Protein AF-A0A975RJW3-F1 (afdb_monomer_lite)

Structure (mmCIF, N/CA/C/O backbone):
data_AF-A0A975RJW3-F1
#
_entry.id   AF-A0A975RJW3-F1
#
loop_
_atom_site.group_PDB
_atom_site.id
_atom_site.type_symbol
_atom_site.label_atom_id
_atom_site.label_alt_id
_atom_site.label_comp_id
_atom_site.label_asym_id
_atom_site.label_entity_id
_atom_site.label_seq_id
_atom_site.pdbx_PDB_ins_code
_atom_site.Cartn_x
_atom_site.Cartn_y
_atom_site.Cartn_z
_atom_site.occupancy
_atom_site.B_iso_or_equiv
_atom_site.auth_seq_id
_atom_site.auth_comp_id
_atom_site.auth_asym_id
_atom_site.auth_atom_id
_atom_site.pdbx_PDB_model_num
ATOM 1 N N . MET A 1 1 ? -13.418 17.936 22.988 1.00 37.97 1 MET A N 1
ATOM 2 C CA . MET A 1 1 ? -12.702 16.644 23.041 1.00 37.97 1 MET A CA 1
ATOM 3 C C . MET A 1 1 ? -12.054 16.413 21.686 1.00 37.97 1 MET A C 1
ATOM 5 O O . MET A 1 1 ? -12.748 16.524 20.687 1.00 37.97 1 MET A O 1
ATOM 9 N N . ARG A 1 2 ? -10.737 16.183 21.640 1.00 49.66 2 ARG A N 1
ATOM 10 C CA . ARG A 1 2 ? -9.998 15.833 20.416 1.00 49.66 2 ARG A CA 1
ATOM 11 C C . ARG A 1 2 ? -10.335 14.380 20.075 1.00 49.66 2 ARG A C 1
ATOM 13 O O . ARG A 1 2 ? -9.864 13.479 20.761 1.00 49.66 2 ARG A O 1
ATOM 20 N N . GLU A 1 3 ? -11.150 14.151 19.053 1.00 48.06 3 GLU A N 1
ATOM 21 C CA . GLU A 1 3 ? -11.242 12.835 18.427 1.00 48.06 3 GLU A CA 1
ATOM 22 C C . GLU A 1 3 ? -9.921 12.558 17.709 1.00 48.06 3 GLU A C 1
ATOM 24 O O . GLU A 1 3 ? -9.754 12.854 16.531 1.00 48.06 3 GLU A O 1
ATOM 29 N N . GLN A 1 4 ? -8.954 11.987 18.423 1.00 51.75 4 GLN A N 1
ATOM 30 C CA . GLN A 1 4 ? -7.873 11.247 17.780 1.00 51.75 4 GLN A CA 1
ATOM 31 C C . GLN A 1 4 ? -8.466 9.929 17.268 1.00 51.75 4 GLN A C 1
ATOM 33 O O . GLN A 1 4 ? -8.181 8.859 17.801 1.00 51.75 4 GLN A O 1
ATOM 38 N N . ARG A 1 5 ? -9.367 9.996 16.276 1.00 57.41 5 ARG A N 1
ATOM 39 C CA . ARG A 1 5 ? -9.759 8.799 15.534 1.00 57.41 5 ARG A CA 1
ATOM 40 C C . ARG A 1 5 ? -8.523 8.384 14.752 1.00 57.41 5 ARG A C 1
ATOM 42 O O . ARG A 1 5 ? -8.231 8.936 13.697 1.00 57.41 5 ARG A O 1
ATOM 49 N N . LEU A 1 6 ? -7.778 7.431 15.299 1.00 64.31 6 LEU A N 1
ATOM 50 C CA . LEU A 1 6 ? -6.858 6.616 14.522 1.00 64.31 6 LEU A CA 1
ATOM 51 C C . LEU A 1 6 ? -7.720 5.871 13.498 1.00 64.31 6 LEU A C 1
ATOM 53 O O . LEU A 1 6 ? -8.259 4.802 13.776 1.00 64.31 6 LEU A O 1
ATOM 57 N N . CYS A 1 7 ? -7.943 6.513 12.351 1.00 73.88 7 CYS A N 1
ATOM 58 C CA . CYS A 1 7 ? -8.720 5.979 11.246 1.00 73.88 7 CYS A CA 1
ATOM 59 C C . CYS A 1 7 ? -7.880 4.894 10.583 1.00 73.88 7 CYS A C 1
ATOM 61 O O . CYS A 1 7 ? -7.098 5.159 9.669 1.00 73.88 7 CYS A O 1
ATOM 63 N N . GLU A 1 8 ? -7.992 3.680 11.108 1.00 89.12 8 GLU A N 1
ATOM 64 C CA . GLU A 1 8 ? -7.549 2.491 10.408 1.00 89.12 8 GLU A CA 1
ATOM 65 C C . GLU A 1 8 ? -8.674 2.010 9.496 1.00 89.12 8 GLU A C 1
ATOM 67 O O . GLU A 1 8 ? -9.806 1.805 9.934 1.00 89.12 8 GLU A O 1
ATOM 72 N N . ALA A 1 9 ? -8.358 1.838 8.219 1.00 90.88 9 ALA A N 1
ATOM 73 C CA . ALA A 1 9 ? -9.274 1.286 7.237 1.00 90.88 9 ALA A CA 1
ATOM 74 C C . ALA A 1 9 ? -8.600 0.147 6.478 1.00 90.88 9 ALA A C 1
ATOM 76 O O . ALA A 1 9 ? -7.392 0.160 6.238 1.00 90.88 9 ALA A O 1
ATOM 77 N N . THR A 1 10 ? -9.397 -0.842 6.083 1.00 94.75 10 THR A N 1
ATOM 78 C CA . THR A 1 10 ? -8.972 -1.885 5.150 1.00 94.75 10 THR A CA 1
ATOM 79 C C . THR A 1 10 ? -9.875 -1.845 3.927 1.00 94.75 10 THR A C 1
ATOM 81 O O . THR A 1 10 ? -11.096 -1.846 4.063 1.00 94.75 10 THR A O 1
ATOM 84 N N . VAL A 1 11 ? -9.275 -1.816 2.741 1.00 93.25 11 VAL A N 1
ATOM 85 C CA . VAL A 1 11 ? -9.974 -1.902 1.457 1.00 93.25 11 VAL A CA 1
ATOM 86 C C . VAL A 1 11 ? -9.486 -3.148 0.737 1.00 93.25 11 VAL A C 1
ATOM 88 O O . VAL A 1 11 ? -8.284 -3.384 0.635 1.00 93.25 11 VAL A O 1
ATOM 91 N N . VAL A 1 12 ? -10.427 -3.942 0.241 1.00 96.44 12 VAL A N 1
ATOM 92 C CA . VAL A 1 12 ? -10.140 -5.116 -0.583 1.00 96.44 12 VAL A CA 1
ATOM 93 C C . VAL A 1 12 ? -10.422 -4.746 -2.031 1.00 96.44 12 VAL A C 1
ATOM 95 O O . VAL A 1 12 ? -11.497 -4.229 -2.336 1.00 96.44 12 VAL A O 1
ATOM 98 N N . ILE A 1 13 ? -9.456 -4.987 -2.911 1.00 94.62 13 ILE A N 1
ATOM 99 C CA . ILE A 1 13 ? -9.584 -4.728 -4.343 1.00 94.62 13 ILE A CA 1
ATOM 100 C C . ILE A 1 13 ? -9.270 -5.987 -5.144 1.00 94.62 13 ILE A C 1
ATOM 102 O O . ILE A 1 13 ? -8.319 -6.709 -4.861 1.00 94.62 13 ILE A O 1
ATOM 106 N N . ASP A 1 14 ? -10.031 -6.194 -6.214 1.00 95.50 14 ASP A N 1
ATOM 107 C CA . ASP A 1 14 ? -9.798 -7.270 -7.186 1.00 95.50 14 ASP A CA 1
ATOM 108 C C . ASP A 1 14 ? -8.769 -6.871 -8.268 1.00 95.50 14 ASP A C 1
ATOM 110 O O . ASP A 1 14 ? -8.728 -7.382 -9.384 1.00 95.50 14 ASP A O 1
ATOM 114 N N . ARG A 1 15 ? -7.960 -5.847 -7.982 1.00 90.25 15 ARG A N 1
ATOM 115 C CA . ARG A 1 15 ? -6.932 -5.310 -8.879 1.00 90.25 15 ARG A CA 1
ATOM 116 C C . ARG A 1 15 ? -5.656 -5.045 -8.108 1.00 90.25 15 ARG A C 1
ATOM 118 O O . ARG A 1 15 ? -5.643 -5.057 -6.883 1.00 90.25 15 ARG A O 1
ATOM 125 N N . GLN A 1 16 ? -4.585 -4.780 -8.842 1.00 92.81 16 GLN A N 1
ATOM 126 C CA . GLN A 1 16 ? -3.333 -4.359 -8.239 1.00 92.81 16 GLN A CA 1
ATOM 127 C C . GLN A 1 16 ? -3.305 -2.852 -8.023 1.00 92.81 16 GLN A C 1
ATOM 129 O O . GLN A 1 16 ? -3.915 -2.090 -8.782 1.00 92.81 16 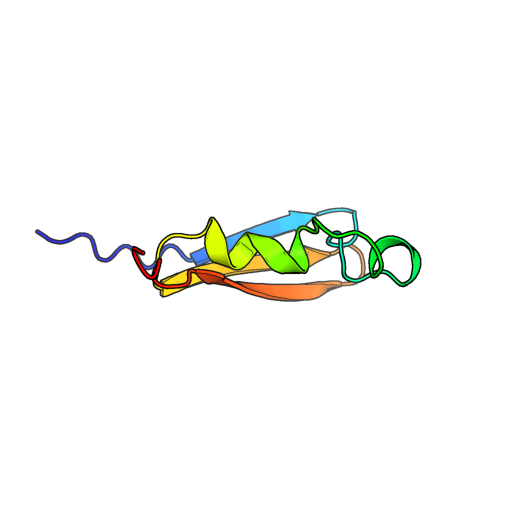GLN A O 1
ATOM 134 N N . VAL A 1 17 ? -2.590 -2.424 -6.986 1.00 94.56 17 VAL A N 1
ATOM 135 C CA . VAL A 1 17 ? -2.412 -0.997 -6.720 1.00 94.56 17 VAL A CA 1
ATOM 136 C C . VAL A 1 17 ? -1.619 -0.364 -7.861 1.00 94.56 17 VAL A C 1
ATOM 138 O O . VAL A 1 17 ? -0.596 -0.887 -8.294 1.00 94.56 17 VAL A O 1
ATOM 141 N N . CYS A 1 18 ? -2.089 0.769 -8.380 1.00 92.75 18 CYS A N 1
ATOM 142 C CA . CYS A 1 18 ? -1.386 1.412 -9.476 1.00 92.75 18 CYS A CA 1
ATOM 143 C C . CYS A 1 18 ? -0.028 1.960 -9.001 1.00 92.75 18 CYS A C 1
ATOM 145 O O . CYS A 1 18 ? 0.041 2.631 -7.971 1.00 92.75 18 CYS A O 1
ATOM 147 N N . GLY A 1 19 ? 1.042 1.657 -9.738 1.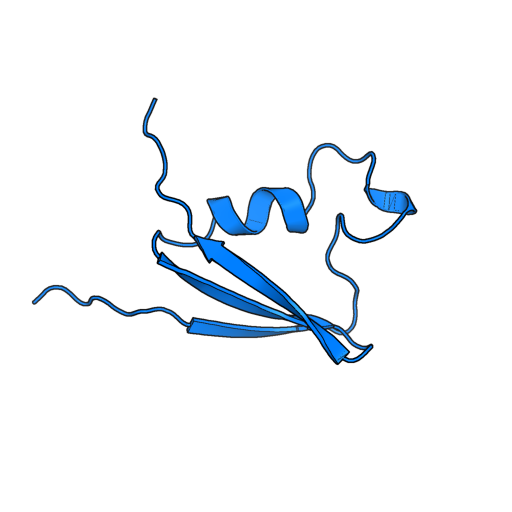00 92.19 19 GLY A N 1
ATOM 148 C CA . GLY A 1 19 ? 2.435 1.966 -9.396 1.00 92.19 19 GLY A CA 1
ATOM 149 C C . GLY A 1 19 ? 3.249 0.778 -8.877 1.00 92.19 19 GLY A C 1
ATOM 150 O O . GLY A 1 19 ? 4.471 0.882 -8.813 1.00 92.19 19 GLY A O 1
ATOM 151 N N . THR A 1 20 ? 2.608 -0.349 -8.545 1.00 91.12 20 THR A N 1
ATOM 152 C CA . THR A 1 20 ? 3.307 -1.567 -8.099 1.00 91.12 20 THR A CA 1
ATOM 153 C C . THR A 1 20 ? 3.595 -2.543 -9.242 1.00 91.12 20 THR A C 1
ATOM 155 O O . THR A 1 20 ? 4.291 -3.539 -9.040 1.00 91.12 20 THR A O 1
ATOM 158 N N . ARG A 1 21 ? 3.105 -2.271 -10.460 1.00 89.62 21 ARG A N 1
ATOM 159 C CA . ARG A 1 21 ? 3.283 -3.145 -11.626 1.00 89.62 21 ARG A CA 1
ATOM 160 C C . ARG A 1 21 ? 4.418 -2.636 -12.507 1.00 89.62 21 ARG A C 1
ATOM 162 O O . ARG A 1 21 ? 4.539 -1.429 -12.698 1.00 89.62 21 ARG A O 1
ATOM 169 N N . PRO A 1 22 ? 5.179 -3.518 -13.179 1.00 89.12 22 PRO A N 1
ATOM 170 C CA . PRO A 1 22 ? 6.227 -3.080 -14.105 1.00 89.12 22 PRO A CA 1
ATOM 171 C C . PRO A 1 22 ? 5.736 -2.081 -15.168 1.00 89.12 22 PRO A C 1
ATOM 173 O O . PRO A 1 22 ? 6.444 -1.139 -15.507 1.00 89.12 22 PRO A O 1
ATOM 176 N N . PHE A 1 23 ? 4.499 -2.247 -15.653 1.00 87.38 23 PHE A N 1
ATOM 177 C CA . PHE A 1 23 ? 3.905 -1.387 -16.681 1.00 87.38 23 PHE A CA 1
ATOM 178 C C . PHE A 1 23 ? 3.629 0.054 -16.216 1.00 87.38 23 PHE A C 1
ATOM 180 O O . PHE A 1 23 ? 3.665 0.971 -17.034 1.00 87.38 23 PHE A O 1
ATOM 187 N N . ASP A 1 24 ? 3.345 0.279 -14.928 1.00 90.00 24 ASP A N 1
ATOM 188 C CA . ASP A 1 24 ? 2.962 1.599 -14.410 1.00 90.00 24 ASP A CA 1
ATOM 189 C C . ASP A 1 24 ? 4.027 2.269 -13.525 1.00 90.00 24 ASP A C 1
ATOM 191 O O . ASP A 1 24 ? 3.823 3.397 -13.081 1.00 90.00 24 ASP A O 1
ATOM 195 N N . GLN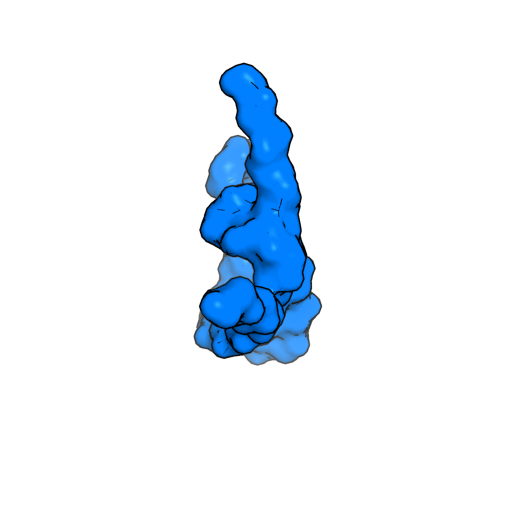 A 1 25 ? 5.210 1.662 -13.371 1.00 84.56 25 GLN A N 1
ATOM 196 C CA . GLN A 1 25 ? 6.340 2.261 -12.644 1.00 84.56 25 GLN A CA 1
ATOM 197 C C . GLN A 1 25 ? 6.837 3.581 -13.253 1.00 84.56 25 GLN A C 1
ATOM 199 O O . GLN A 1 25 ? 7.270 4.476 -12.526 1.00 84.56 25 GLN A O 1
ATOM 204 N N . ALA A 1 26 ? 6.767 3.728 -14.578 1.00 88.94 26 ALA A N 1
ATOM 205 C CA . ALA A 1 26 ? 7.193 4.949 -15.264 1.00 88.94 26 ALA A CA 1
ATOM 206 C C . ALA A 1 26 ? 6.149 6.079 -15.194 1.00 88.94 26 ALA A C 1
ATOM 208 O O . ALA A 1 26 ? 6.452 7.215 -15.554 1.00 88.94 26 ALA A O 1
ATOM 209 N N . GLN A 1 27 ? 4.921 5.794 -14.745 1.00 91.31 27 GLN A N 1
ATOM 210 C CA . GLN A 1 27 ? 3.870 6.806 -14.701 1.00 91.31 27 GLN A CA 1
ATOM 211 C C . GLN A 1 27 ? 4.163 7.815 -13.589 1.00 91.31 27 GLN A C 1
ATOM 213 O O . GLN A 1 27 ? 4.518 7.404 -12.484 1.00 91.31 27 GLN A O 1
ATOM 218 N N . PRO A 1 28 ? 4.027 9.130 -13.834 1.00 90.00 28 PRO A N 1
ATOM 219 C CA . PRO A 1 28 ? 4.316 10.146 -12.823 1.00 90.00 28 PRO A CA 1
ATOM 220 C C . PRO A 1 28 ? 3.344 10.064 -11.639 1.00 90.00 28 PRO A C 1
ATOM 222 O O . PRO A 1 28 ? 3.775 10.164 -10.490 1.00 90.00 28 PRO A O 1
ATOM 225 N N . TYR A 1 29 ? 2.065 9.787 -11.915 1.00 90.25 29 TYR A N 1
ATOM 226 C CA . TYR A 1 29 ? 0.981 9.772 -10.936 1.00 90.25 29 TYR A CA 1
ATOM 227 C C . TYR A 1 29 ? 0.453 8.357 -10.723 1.00 90.25 29 TYR A C 1
ATOM 229 O O . TYR A 1 29 ? -0.247 7.805 -11.570 1.00 90.25 29 TYR A O 1
ATOM 237 N N . THR A 1 30 ? 0.788 7.773 -9.575 1.00 94.69 30 THR A N 1
ATOM 238 C CA . THR A 1 30 ? 0.343 6.433 -9.195 1.00 94.69 30 THR A CA 1
ATOM 239 C C . THR A 1 30 ? -0.223 6.422 -7.780 1.00 94.69 30 THR A C 1
ATOM 241 O O . THR A 1 30 ? 0.138 7.229 -6.925 1.00 94.69 30 THR A O 1
ATOM 244 N N . CYS A 1 31 ? -1.120 5.478 -7.534 1.00 93.31 31 CYS A N 1
ATOM 245 C CA . CYS A 1 31 ? -1.781 5.242 -6.262 1.00 93.31 31 CYS A CA 1
ATOM 246 C C . CYS A 1 31 ? -0.718 5.045 -5.184 1.00 93.31 31 CYS A C 1
ATOM 248 O O . CYS A 1 31 ? -0.754 5.707 -4.155 1.00 93.31 31 CYS A O 1
ATOM 250 N N . ASP A 1 32 ? 0.280 4.212 -5.479 1.00 94.12 32 ASP A N 1
ATOM 251 C CA . ASP A 1 32 ? 1.361 3.883 -4.559 1.00 94.12 32 ASP A CA 1
ATOM 252 C C . ASP A 1 32 ? 2.193 5.109 -4.137 1.00 94.12 32 ASP A C 1
ATOM 254 O O . ASP A 1 32 ? 2.581 5.239 -2.977 1.00 94.12 32 ASP A O 1
ATOM 258 N N . ARG A 1 33 ? 2.388 6.076 -5.044 1.00 92.06 33 ARG A N 1
ATOM 259 C CA . ARG A 1 33 ? 3.125 7.318 -4.750 1.00 92.06 33 ARG A CA 1
ATOM 260 C C . ARG A 1 33 ? 2.315 8.337 -3.954 1.00 92.06 33 ARG A C 1
ATOM 262 O O . ARG A 1 33 ? 2.880 9.064 -3.135 1.00 92.06 33 ARG A O 1
ATOM 269 N N . TYR A 1 34 ? 1.010 8.421 -4.207 1.00 92.50 34 TYR A N 1
ATOM 270 C CA . TYR A 1 34 ? 0.193 9.537 -3.728 1.00 92.50 34 TYR A CA 1
ATOM 271 C C . TYR A 1 34 ? -0.767 9.186 -2.595 1.00 92.50 34 TYR A C 1
ATOM 273 O O . TYR A 1 34 ? -1.144 10.092 -1.857 1.00 92.50 34 TYR A O 1
ATOM 281 N N . LEU A 1 35 ? -1.140 7.916 -2.388 1.00 92.19 35 LEU A N 1
ATOM 282 C CA . LEU A 1 35 ? -2.143 7.553 -1.374 1.00 92.19 35 LEU A CA 1
ATOM 283 C C . LEU A 1 35 ? -1.794 8.115 0.009 1.00 92.19 35 LEU A C 1
ATOM 285 O O . LEU A 1 35 ? -2.648 8.684 0.677 1.00 92.19 35 LEU A O 1
ATOM 289 N N . SER A 1 36 ? -0.521 8.018 0.403 1.00 92.50 36 SER A N 1
ATOM 290 C CA . SER A 1 36 ? -0.024 8.541 1.685 1.00 92.50 36 SER A CA 1
ATOM 291 C C . SER A 1 36 ? -0.204 10.055 1.870 1.00 92.50 36 SER A C 1
ATOM 293 O O . SER A 1 36 ? -0.260 10.518 3.002 1.00 92.50 36 SER A O 1
ATOM 295 N N . GLN A 1 37 ? -0.314 10.831 0.789 1.00 92.31 37 GLN A N 1
ATOM 296 C CA . GLN A 1 37 ? -0.496 12.288 0.838 1.00 92.31 37 GLN A CA 1
ATOM 297 C C . GLN A 1 37 ? -1.970 12.683 1.014 1.00 92.31 37 GLN A C 1
ATOM 299 O O . GLN A 1 37 ? -2.271 13.738 1.565 1.00 92.31 37 GLN A O 1
ATOM 304 N N . PHE A 1 38 ? -2.891 11.835 0.548 1.00 89.38 38 PHE A N 1
ATOM 305 C CA . PHE A 1 38 ? -4.336 12.056 0.670 1.00 89.38 38 PHE A CA 1
ATOM 306 C C . PHE A 1 38 ? -4.913 11.567 1.999 1.00 89.38 38 PHE A C 1
ATOM 308 O O . PHE A 1 38 ? -6.029 11.931 2.369 1.00 89.38 38 PHE A O 1
ATOM 315 N N . LEU A 1 39 ? -4.179 10.712 2.705 1.00 89.81 39 LEU A N 1
ATOM 316 C CA . LEU A 1 39 ? -4.584 10.193 3.999 1.00 89.81 39 LEU A CA 1
ATOM 317 C C . LEU A 1 39 ? -4.335 11.237 5.098 1.00 89.81 39 LEU A C 1
ATOM 319 O O . LEU A 1 39 ? -3.251 11.823 5.131 1.00 89.81 39 LEU A O 1
ATOM 323 N N . PRO A 1 40 ? -5.283 11.443 6.036 1.00 90.25 40 PRO A N 1
ATOM 324 C CA . PRO A 1 40 ? -5.050 12.287 7.203 1.00 90.25 40 PRO A CA 1
ATOM 325 C C . PRO A 1 40 ? -3.770 11.879 7.952 1.00 90.25 40 PRO A C 1
ATOM 327 O O . PRO A 1 40 ? -3.519 10.672 8.074 1.00 90.25 40 PRO A O 1
ATOM 330 N N . PRO A 1 41 ? -2.989 12.826 8.498 1.00 90.19 41 PRO A N 1
ATOM 331 C CA . PRO A 1 41 ? -1.749 12.510 9.201 1.00 90.19 41 PRO A CA 1
ATOM 332 C C . PRO A 1 41 ? -1.948 11.446 10.288 1.00 90.19 41 PRO A C 1
ATOM 334 O O . PRO A 1 41 ? -2.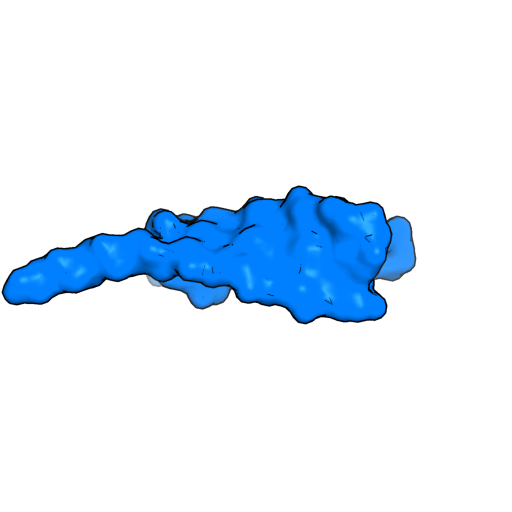876 11.528 11.095 1.00 90.19 41 PRO A O 1
ATOM 337 N N . GLY A 1 42 ? -1.103 10.413 10.280 1.00 89.06 42 GLY A N 1
ATOM 338 C CA . GLY A 1 42 ? -1.159 9.305 11.242 1.00 89.06 42 GLY A CA 1
ATOM 339 C C . GLY A 1 42 ? -2.277 8.274 11.015 1.00 89.06 42 GLY A C 1
ATOM 340 O O . GLY A 1 42 ? -2.306 7.254 11.705 1.00 89.06 42 GLY A O 1
ATOM 341 N N . SER A 1 43 ? -3.175 8.482 10.045 1.00 91.88 43 SER A N 1
ATOM 342 C CA . SER A 1 43 ? -4.143 7.452 9.639 1.00 91.88 43 SER A CA 1
ATOM 343 C C . SER A 1 43 ? -3.460 6.317 8.871 1.00 91.88 43 SER A C 1
ATOM 345 O O . SER A 1 43 ? -2.412 6.517 8.249 1.00 91.88 43 SER A O 1
ATOM 347 N N . ARG A 1 44 ? -4.042 5.111 8.922 1.00 93.56 44 ARG A N 1
ATOM 348 C CA . ARG A 1 44 ? -3.496 3.912 8.270 1.00 93.56 44 ARG A CA 1
ATOM 349 C C . ARG A 1 44 ? -4.526 3.299 7.332 1.00 93.56 44 ARG A C 1
ATOM 351 O O . ARG A 1 44 ? -5.640 2.990 7.745 1.00 93.56 44 ARG A O 1
ATOM 358 N N . LEU A 1 45 ? -4.130 3.054 6.091 1.00 94.50 45 LEU A N 1
ATOM 359 C CA . LEU A 1 45 ? -4.937 2.349 5.104 1.00 94.50 45 LEU A CA 1
ATOM 360 C C . LEU A 1 45 ? -4.229 1.067 4.680 1.00 94.50 45 LEU A C 1
ATOM 362 O O . LEU A 1 45 ? -3.124 1.108 4.144 1.00 94.50 45 LEU A O 1
ATOM 366 N N . ARG A 1 46 ? -4.888 -0.071 4.892 1.00 96.31 46 ARG A N 1
ATOM 367 C CA . ARG A 1 46 ? -4.460 -1.380 4.394 1.00 96.31 46 ARG A CA 1
ATOM 368 C C . ARG A 1 46 ? -5.213 -1.691 3.105 1.00 96.31 46 ARG A C 1
ATOM 370 O O . ARG A 1 46 ? -6.441 -1.696 3.096 1.00 96.31 46 ARG A O 1
ATOM 377 N N . VAL A 1 47 ? -4.492 -1.969 2.028 1.00 96.12 47 VAL A N 1
ATOM 378 C CA . VAL A 1 47 ? -5.060 -2.397 0.747 1.00 96.12 47 VAL A CA 1
ATOM 379 C C . VAL A 1 47 ? -4.719 -3.863 0.534 1.00 96.12 47 VAL A C 1
ATOM 381 O O . VAL A 1 47 ? -3.544 -4.216 0.453 1.00 96.12 47 VAL A O 1
ATOM 384 N N . VAL A 1 48 ? -5.745 -4.707 0.467 1.00 96.62 48 VAL A N 1
ATOM 385 C CA . VAL A 1 48 ? -5.621 -6.144 0.204 1.00 96.62 48 VAL A CA 1
ATOM 386 C C . VAL A 1 48 ? -5.947 -6.389 -1.265 1.00 96.62 48 VAL A C 1
ATOM 388 O O . VAL A 1 48 ? -7.044 -6.059 -1.717 1.00 96.62 48 VAL A O 1
ATOM 391 N N . GLN A 1 49 ? -4.986 -6.929 -2.006 1.00 95.75 49 GLN A N 1
ATOM 392 C CA . GLN A 1 49 ? -5.123 -7.259 -3.425 1.00 95.75 49 GLN A CA 1
ATOM 393 C C . GLN A 1 49 ? -5.655 -8.689 -3.603 1.00 95.75 49 GLN A C 1
ATOM 395 O O . GLN A 1 49 ? -5.616 -9.496 -2.673 1.00 95.75 49 GLN A O 1
ATOM 400 N N . ALA A 1 50 ? -6.127 -9.012 -4.809 1.00 94.19 50 ALA A N 1
ATOM 401 C CA . ALA A 1 50 ? -6.690 -10.325 -5.142 1.00 94.19 50 ALA A CA 1
ATOM 402 C C . ALA A 1 50 ? -5.733 -11.503 -4.875 1.00 94.19 50 ALA A C 1
ATOM 404 O O . ALA A 1 50 ? -6.174 -12.590 -4.512 1.00 94.19 50 ALA A O 1
ATOM 405 N N . ASP A 1 51 ? -4.424 -11.284 -5.024 1.00 93.69 51 ASP A N 1
ATOM 406 C CA . ASP A 1 51 ? -3.378 -12.286 -4.774 1.00 93.69 51 ASP A CA 1
ATOM 407 C C . ASP A 1 51 ? -3.015 -12.443 -3.283 1.00 93.69 51 ASP A C 1
ATOM 409 O O . ASP A 1 51 ? -2.113 -13.203 -2.935 1.00 93.69 51 ASP A O 1
ATOM 413 N N . GLY A 1 52 ? -3.713 -11.730 -2.393 1.00 94.06 52 GLY A N 1
ATOM 414 C CA . GLY A 1 52 ? -3.460 -11.723 -0.955 1.00 94.06 52 GLY A CA 1
ATOM 415 C C . GLY A 1 52 ? -2.364 -10.751 -0.513 1.00 94.06 52 GLY A C 1
ATOM 416 O O . GLY A 1 52 ? -2.144 -10.605 0.691 1.00 94.06 52 GLY A O 1
ATOM 417 N N . THR A 1 53 ? -1.703 -10.047 -1.438 1.00 95.00 53 THR A N 1
ATOM 418 C CA . THR A 1 53 ? -0.722 -9.010 -1.102 1.00 95.00 53 THR A CA 1
ATOM 419 C C . THR A 1 53 ? -1.391 -7.891 -0.314 1.00 95.00 53 THR A C 1
ATOM 421 O O . THR A 1 53 ? -2.416 -7.340 -0.726 1.00 95.00 53 THR A O 1
ATOM 424 N N . VAL A 1 54 ? -0.775 -7.506 0.805 1.00 95.81 54 VAL A N 1
ATOM 425 C CA . VAL A 1 54 ? -1.233 -6.394 1.641 1.00 95.81 54 VAL A CA 1
ATOM 426 C C . VAL A 1 54 ? -0.241 -5.244 1.551 1.00 95.81 54 VAL A C 1
ATOM 428 O O . VAL A 1 54 ? 0.921 -5.396 1.920 1.00 95.81 54 VAL A O 1
ATOM 431 N N . VAL A 1 55 ? -0.714 -4.078 1.114 1.00 95.25 55 VAL A N 1
ATOM 432 C CA . VAL A 1 55 ? 0.066 -2.833 1.112 1.00 95.25 55 VAL A CA 1
ATOM 433 C C . VAL A 1 55 ? -0.500 -1.894 2.166 1.00 95.25 55 VAL A C 1
ATOM 435 O O . VAL A 1 55 ? -1.715 -1.760 2.291 1.00 95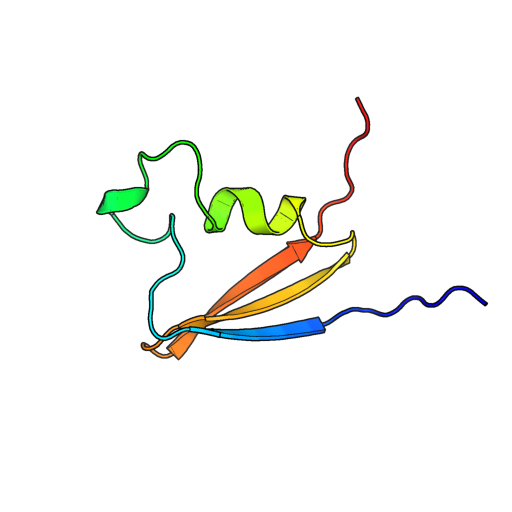.25 55 VAL A O 1
ATOM 438 N N . THR A 1 56 ? 0.369 -1.266 2.956 1.00 95.62 56 THR A N 1
ATOM 439 C CA . THR A 1 56 ? -0.046 -0.324 4.003 1.00 95.62 56 THR A CA 1
ATOM 440 C C . THR A 1 56 ? 0.440 1.076 3.674 1.00 95.62 56 THR A C 1
ATOM 442 O O . THR A 1 56 ? 1.625 1.281 3.430 1.00 95.62 56 THR A O 1
ATOM 445 N N . TYR A 1 57 ? -0.479 2.034 3.723 1.00 95.00 57 TYR A N 1
ATOM 446 C CA . TYR A 1 57 ? -0.214 3.454 3.544 1.00 95.00 57 TYR A CA 1
ATOM 447 C C . TYR A 1 57 ? -0.474 4.189 4.851 1.00 95.00 57 TYR A C 1
ATOM 449 O O . TYR A 1 57 ? -1.520 4.001 5.474 1.00 95.00 57 TYR A O 1
ATOM 457 N N . THR A 1 58 ? 0.462 5.048 5.242 1.00 94.19 58 THR A N 1
ATOM 458 C CA . THR A 1 58 ? 0.321 5.925 6.407 1.00 94.19 58 THR A CA 1
ATOM 459 C C . THR A 1 58 ? 0.228 7.364 5.929 1.00 94.19 58 THR A C 1
ATOM 461 O O . THR A 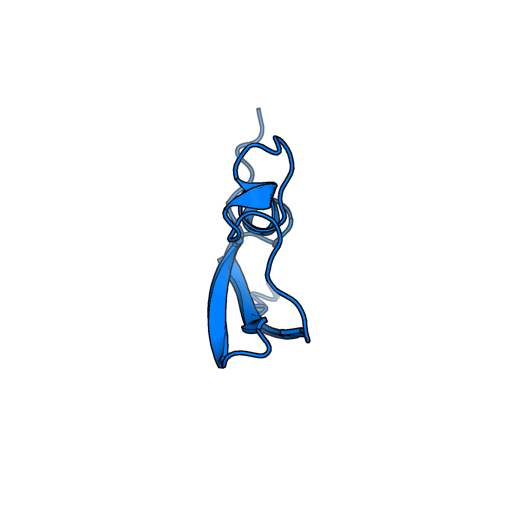1 58 ? 1.041 7.786 5.104 1.00 94.19 58 THR A O 1
ATOM 464 N N . GLY A 1 59 ? -0.761 8.100 6.433 1.00 92.75 59 GLY A N 1
ATOM 465 C CA . GLY A 1 59 ? -0.924 9.516 6.127 1.00 92.75 59 GLY A CA 1
ATOM 466 C C . GLY A 1 59 ? 0.259 10.341 6.614 1.00 92.75 59 GLY A C 1
ATOM 467 O O . GLY A 1 59 ? 0.649 10.236 7.782 1.00 92.75 59 GLY A O 1
ATOM 468 N N . LYS A 1 60 ? 0.831 11.140 5.713 1.00 88.62 60 LYS A N 1
ATOM 469 C CA . LYS A 1 60 ? 1.948 12.044 6.010 1.00 88.62 60 LYS A CA 1
ATOM 470 C C . LYS A 1 60 ? 1.432 13.352 6.605 1.00 88.62 60 LYS A C 1
ATOM 472 O O . LYS A 1 60 ? 0.328 13.787 6.285 1.00 88.62 60 LYS A O 1
ATOM 477 N N . GLU A 1 61 ? 2.238 13.991 7.449 1.00 78.19 61 GLU A N 1
ATOM 478 C CA . GLU A 1 61 ? 2.029 15.408 7.749 1.00 78.19 61 GLU A CA 1
ATOM 479 C C . GLU A 1 61 ? 2.209 16.194 6.443 1.00 78.19 61 GLU A C 1
ATOM 481 O O . GLU A 1 61 ? 3.181 15.978 5.719 1.00 78.19 61 GLU A O 1
ATOM 486 N N . GLN A 1 62 ? 1.239 17.042 6.090 1.00 64.50 62 GLN A N 1
ATOM 487 C CA . GLN A 1 62 ? 1.441 17.998 5.006 1.00 64.50 62 GLN A CA 1
ATOM 488 C C . GLN A 1 62 ? 2.425 19.045 5.518 1.00 64.50 62 GLN A C 1
ATOM 490 O O . GLN A 1 62 ? 2.061 19.886 6.340 1.00 64.50 62 GLN A O 1
ATOM 495 N N . GLU A 1 63 ? 3.668 18.980 5.046 1.00 57.62 63 GLU A N 1
ATOM 496 C CA . GLU A 1 63 ? 4.573 20.122 5.107 1.00 57.62 63 GLU A CA 1
ATOM 497 C C . GLU A 1 63 ? 3.888 21.250 4.327 1.00 57.62 63 GLU A C 1
ATOM 499 O O . GLU A 1 63 ? 3.719 21.181 3.111 1.00 57.62 63 GLU A O 1
ATOM 504 N N . SER A 1 64 ? 3.345 22.215 5.068 1.00 47.88 64 SER A N 1
ATOM 505 C CA . SER A 1 64 ? 2.761 23.422 4.494 1.00 47.88 64 SER A CA 1
ATOM 506 C C . SER A 1 64 ? 3.925 24.278 4.007 1.00 47.88 64 SER A C 1
ATOM 508 O O . SER A 1 64 ? 4.694 24.764 4.836 1.00 47.88 64 SER A O 1
ATOM 510 N N . GLU A 1 65 ? 4.086 24.386 2.691 1.00 44.12 65 GLU A N 1
ATOM 511 C CA . GLU A 1 65 ? 5.021 25.319 2.046 1.00 44.12 65 GLU A CA 1
ATOM 512 C C . GLU A 1 65 ? 4.412 26.724 1.943 1.00 44.12 65 GLU A C 1
ATOM 514 O O . GLU A 1 65 ? 3.189 26.825 1.673 1.00 44.12 65 GLU A O 1
#

Foldseek 3Di:
DDPPPLAEEEDEDQDDFQCPDPVRVPPPDGCVVCVQQPDDANHKYWYQYPVRDIDIHGHHDPPDD

pLDDT: mean 85.79, std 15.09, range [37.97, 96.62]

Radius of gyration: 13.46 Å; chains: 1; bounding box: 20×38×40 Å

Secondary structure (DSSP, 8-state):
-------EEEEE-SSPPTTSSTTTTT-SS-HHHHHHHHSPTT-EEEEE-TTS-EEEEEPPP----

Sequence (65 aa):
MREQRLCEATVVIDRQVCGTRPFDQAQPYTCDRYLSQFLPPGSRLRVVQADGTVVTYTGKEQESE